Protein AF-A0A264W7R9-F1 (afdb_monomer)

Sequence (80 aa):
TTTVAKASTGAIEHIPVARVTNLARSLEEMKERGIWVVGTDASAREDYRNMDGNMPLALVIGSEGKGMGRLVKEKCDFLI

Radius of gyration: 14.11 Å; Cα contacts (8 Å, |Δi|>4): 84; chains: 1; bounding box: 32×36×25 Å

Solvent-accessible surface area (backbone atoms only — not comparable to full-atom values): 5062 Å² total; per-residue (Å²): 120,74,68,61,59,68,76,40,80,63,50,70,82,76,48,92,82,83,89,71,97,50,64,55,61,52,52,50,60,38,39,78,71,64,31,44,34,36,28,51,37,99,83,42,85,48,58,71,88,77,52,84,76,92,56,57,73,43,82,44,79,38,47,94,87,76,42,53,56,68,68,47,60,75,65,32,77,42,52,47

InterPro domains:
  IPR001537 tRNA/rRNA methyltransferase, SpoU type [PF00588] (2-80)
  IPR004441 RNA methyltransferase TrmH [PTHR46429] (1-80)
  IPR029026 tRNA (guanine-N1-)-methyltransferase, N-terminal [G3DSA:3.40.1280.10] (1-80)
  IPR029028 Alpha/beta knot methyltransferases [SSF75217] (3-80)

Mean predicted aligned error: 8.32 Å

Secondary structure (DSSP, 8-state):
-HHHHHHTTTGGGTS-----S-HHHHHHHHHHTTPEEEEE-TT--S-GGGS--SS-EEEEE-BTTTBS-HHHHTT-SEE-

Structure (mmCIF, N/CA/C/O backbone):
data_AF-A0A264W7R9-F1
#
_entry.id   AF-A0A264W7R9-F1
#
loop_
_atom_site.group_PDB
_atom_site.id
_atom_site.type_symbol
_atom_site.label_atom_id
_atom_site.label_alt_id
_atom_site.label_comp_id
_atom_site.label_asym_id
_atom_site.label_entity_id
_atom_site.label_seq_id
_atom_site.pdbx_PDB_ins_code
_atom_site.Cartn_x
_atom_site.Cartn_y
_atom_site.Cartn_z
_atom_site.occupancy
_atom_site.B_iso_or_equiv
_atom_site.auth_seq_id
_atom_site.auth_comp_id
_atom_site.auth_asym_id
_atom_site.auth_atom_id
_atom_site.pdbx_PDB_model_num
ATOM 1 N N . THR A 1 1 ? -9.520 20.886 -3.916 1.00 54.53 1 THR A N 1
ATOM 2 C CA . THR A 1 1 ? -10.689 19.981 -4.027 1.00 54.53 1 THR A CA 1
ATOM 3 C C . THR A 1 1 ? -11.408 20.097 -5.367 1.00 54.53 1 THR A C 1
ATOM 5 O O . THR A 1 1 ? -11.860 19.076 -5.856 1.00 54.53 1 THR A O 1
ATOM 8 N N . THR A 1 2 ? -11.440 21.257 -6.032 1.00 46.81 2 THR A N 1
ATOM 9 C CA . THR A 1 2 ? -12.056 21.446 -7.367 1.00 46.81 2 THR A CA 1
ATOM 10 C C . THR A 1 2 ? -11.268 20.854 -8.550 1.00 46.81 2 THR A C 1
ATOM 12 O O . THR A 1 2 ? -11.868 20.461 -9.545 1.00 46.81 2 THR A O 1
ATOM 15 N N . THR A 1 3 ? -9.942 20.715 -8.451 1.00 52.00 3 THR A N 1
ATOM 16 C CA . THR A 1 3 ? -9.100 20.179 -9.545 1.00 52.00 3 THR A CA 1
ATOM 17 C C . THR A 1 3 ? -9.207 18.656 -9.715 1.00 52.00 3 THR A C 1
ATOM 19 O O . THR A 1 3 ? -9.131 18.155 -10.831 1.00 52.00 3 THR A O 1
ATOM 22 N N . VAL A 1 4 ? -9.443 17.914 -8.625 1.00 54.09 4 VAL A N 1
ATOM 23 C CA . VAL A 1 4 ? -9.503 16.435 -8.629 1.00 54.09 4 VAL A CA 1
ATOM 24 C C . VAL A 1 4 ? -10.781 15.925 -9.308 1.00 54.09 4 VAL A C 1
ATOM 26 O O . VAL A 1 4 ? -10.749 14.929 -10.027 1.00 54.09 4 VAL A O 1
ATOM 29 N N . ALA A 1 5 ? -11.892 16.654 -9.162 1.00 49.75 5 ALA A N 1
ATOM 30 C CA . ALA A 1 5 ? -13.157 16.325 -9.817 1.00 49.75 5 ALA A CA 1
ATOM 31 C C . ALA A 1 5 ? -13.076 16.449 -11.352 1.00 49.75 5 ALA A C 1
ATOM 33 O O . ALA A 1 5 ? -13.655 15.636 -12.065 1.00 49.75 5 ALA A O 1
ATOM 34 N N . LYS A 1 6 ? -12.303 17.418 -11.867 1.00 44.06 6 LYS A N 1
ATOM 35 C CA . LYS A 1 6 ? -12.131 17.635 -13.314 1.00 44.06 6 LYS A CA 1
ATOM 36 C C . LYS A 1 6 ? -11.271 16.568 -13.997 1.00 44.06 6 LYS A C 1
ATOM 38 O O . LYS A 1 6 ? -11.521 16.262 -15.154 1.00 44.06 6 LYS A O 1
ATOM 43 N N . ALA A 1 7 ? -10.284 16.006 -13.296 1.00 53.56 7 ALA A N 1
ATOM 44 C CA . ALA A 1 7 ? -9.408 14.964 -13.840 1.00 53.56 7 ALA A CA 1
ATOM 45 C C . ALA A 1 7 ? -10.060 13.570 -13.862 1.00 53.56 7 ALA A C 1
ATOM 47 O O . ALA A 1 7 ? -9.596 12.687 -14.573 1.00 53.56 7 ALA A O 1
ATOM 48 N N . SER A 1 8 ? -11.128 13.372 -13.085 1.00 53.72 8 SER A N 1
ATOM 49 C CA . SER A 1 8 ? -11.704 12.046 -12.840 1.00 53.72 8 SER A CA 1
ATOM 50 C C . SER A 1 8 ? -12.907 11.708 -13.727 1.00 53.72 8 SER A C 1
ATOM 52 O O . SER A 1 8 ? -13.481 10.648 -13.526 1.00 53.72 8 SER A O 1
ATOM 54 N N . THR A 1 9 ? -13.331 12.583 -14.655 1.00 55.41 9 THR A N 1
ATOM 55 C CA . THR A 1 9 ? -14.472 12.374 -15.585 1.00 55.41 9 THR A CA 1
ATOM 56 C C . THR A 1 9 ? -15.659 11.620 -14.945 1.00 55.41 9 THR A C 1
A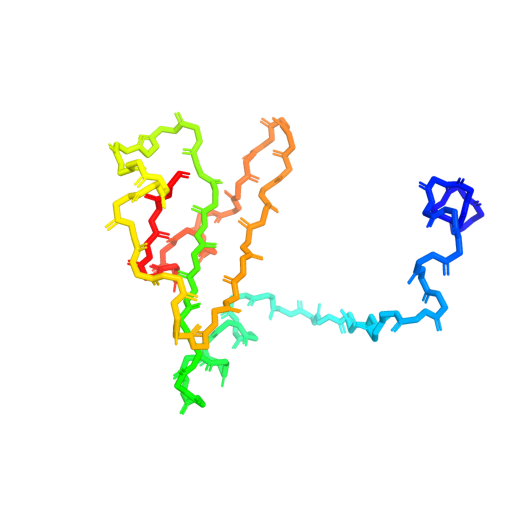TOM 58 O O . THR A 1 9 ? -16.142 10.630 -15.479 1.00 55.41 9 THR A O 1
ATOM 61 N N . GLY A 1 10 ? -16.091 12.021 -13.742 1.00 54.59 10 GLY A N 1
ATOM 62 C CA . GLY A 1 10 ? -17.219 11.391 -13.030 1.00 54.59 10 GLY A CA 1
ATOM 63 C C . GLY A 1 10 ? -16.938 10.063 -12.298 1.00 54.59 10 GLY A C 1
ATOM 64 O O . GLY A 1 10 ? -17.780 9.618 -11.527 1.00 54.59 10 GLY A O 1
ATOM 65 N N . ALA A 1 11 ? -15.755 9.451 -12.422 1.00 58.53 11 ALA A N 1
ATOM 66 C CA . ALA A 1 11 ? -15.416 8.188 -11.744 1.00 58.53 11 ALA A CA 1
ATOM 67 C C . ALA A 1 11 ? -15.447 8.283 -10.206 1.00 58.53 11 ALA A C 1
ATOM 69 O O . ALA A 1 11 ? -15.705 7.297 -9.517 1.00 58.53 11 ALA A O 1
ATOM 70 N N . ILE A 1 12 ? -15.231 9.484 -9.661 1.00 55.38 12 ILE A N 1
ATOM 71 C CA . ILE A 1 12 ? -15.263 9.727 -8.215 1.00 55.38 12 ILE A CA 1
ATOM 72 C C . ILE A 1 12 ? -16.670 9.569 -7.615 1.00 55.38 12 ILE A C 1
ATOM 74 O O . ILE A 1 12 ? -16.788 9.375 -6.411 1.00 55.38 12 ILE A O 1
ATOM 78 N N . GLU A 1 13 ? -17.725 9.635 -8.437 1.00 57.06 13 GLU A N 1
ATOM 79 C CA . GLU A 1 13 ? -19.113 9.429 -7.995 1.00 57.06 13 GLU A CA 1
ATOM 80 C C . GLU A 1 13 ? -19.510 7.944 -7.955 1.00 57.06 13 GLU A C 1
ATOM 82 O O . GLU A 1 13 ? -20.528 7.594 -7.364 1.00 57.06 13 GLU A O 1
ATOM 87 N N . HIS A 1 14 ? -18.692 7.058 -8.534 1.00 62.03 14 HIS A N 1
ATOM 88 C CA . HIS A 1 14 ? -18.962 5.618 -8.615 1.00 62.03 14 HIS A CA 1
ATOM 89 C C . HIS A 1 14 ? -18.001 4.757 -7.788 1.00 62.03 14 HIS A C 1
ATOM 91 O O . HIS A 1 14 ? -18.295 3.591 -7.533 1.00 62.03 14 HIS A O 1
ATOM 97 N N . ILE A 1 15 ? -16.863 5.310 -7.359 1.00 75.94 15 ILE A N 1
ATOM 98 C CA . ILE A 1 15 ? -15.843 4.583 -6.598 1.00 75.94 15 ILE A CA 1
ATOM 99 C C . ILE A 1 15 ? -15.844 5.088 -5.150 1.00 75.94 15 ILE A C 1
ATOM 101 O O . ILE A 1 15 ? -15.616 6.279 -4.928 1.00 75.94 15 ILE A O 1
ATOM 105 N N . PRO A 1 16 ? -16.061 4.221 -4.144 1.00 81.06 16 PRO A N 1
ATOM 106 C CA . PRO A 1 16 ? -15.994 4.633 -2.750 1.00 81.06 16 PRO A CA 1
ATOM 107 C C . PRO A 1 16 ? -14.580 5.114 -2.405 1.00 81.06 16 PRO A C 1
ATOM 109 O O . PRO A 1 16 ? -13.602 4.382 -2.551 1.00 81.06 16 PRO A O 1
ATOM 112 N N . VAL A 1 17 ? -14.474 6.352 -1.920 1.00 83.56 17 VAL A N 1
ATOM 113 C CA . VAL A 1 17 ? -13.203 6.951 -1.498 1.00 83.56 17 VAL A CA 1
ATOM 114 C C . VAL A 1 17 ? -13.133 6.977 0.024 1.00 83.56 17 VAL A C 1
ATOM 116 O O . VAL A 1 17 ? -13.944 7.628 0.681 1.00 83.56 17 VAL A O 1
ATOM 119 N N . ALA A 1 18 ? -12.119 6.322 0.590 1.00 86.62 18 ALA A N 1
ATOM 120 C CA . ALA A 1 18 ? -11.824 6.365 2.017 1.00 86.62 18 ALA A CA 1
ATOM 121 C C . ALA A 1 18 ? -10.537 7.157 2.277 1.00 86.62 18 ALA A C 1
ATOM 123 O O . ALA A 1 18 ? -9.512 6.939 1.630 1.00 86.62 18 ALA A O 1
ATOM 124 N N . ARG A 1 19 ? -10.575 8.072 3.251 1.00 88.31 19 ARG A N 1
ATOM 125 C CA . ARG A 1 19 ? -9.375 8.749 3.755 1.00 88.31 19 ARG A CA 1
ATOM 126 C C . ARG A 1 19 ? -8.984 8.125 5.084 1.00 88.31 19 ARG A C 1
ATOM 128 O O . ARG A 1 19 ? -9.766 8.156 6.028 1.00 88.31 19 ARG A O 1
ATOM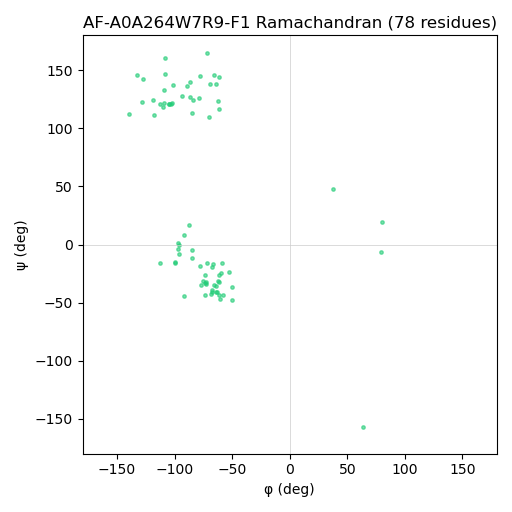 135 N N . VAL A 1 20 ? -7.769 7.601 5.152 1.00 88.81 20 VAL A N 1
ATOM 136 C CA . VAL A 1 20 ? -7.231 6.952 6.349 1.00 88.81 20 VAL A CA 1
ATOM 137 C C . VAL A 1 20 ? -6.159 7.818 6.996 1.00 88.81 20 VAL A C 1
ATOM 139 O O . VAL A 1 20 ? -5.419 8.523 6.311 1.00 88.81 20 VAL A O 1
ATOM 142 N N . THR A 1 21 ? -6.064 7.764 8.323 1.00 88.25 21 THR A N 1
ATOM 143 C CA . THR A 1 21 ? -5.042 8.508 9.078 1.00 88.25 21 THR A CA 1
ATOM 144 C C . THR A 1 21 ? -3.658 7.874 8.928 1.00 88.25 21 THR A C 1
ATOM 146 O O . THR A 1 21 ? -2.653 8.578 8.907 1.00 88.25 21 THR A O 1
ATOM 149 N N . ASN A 1 22 ? -3.594 6.545 8.802 1.00 89.81 22 ASN A N 1
ATOM 150 C CA . ASN A 1 22 ? -2.350 5.804 8.619 1.00 89.81 22 ASN A CA 1
ATOM 151 C C . ASN A 1 22 ? -2.552 4.685 7.591 1.00 89.81 22 ASN A C 1
ATOM 153 O O . ASN A 1 22 ? -3.270 3.715 7.841 1.00 89.81 22 ASN A O 1
ATOM 157 N N . LEU A 1 23 ? -1.900 4.829 6.437 1.00 89.81 23 LEU A N 1
ATOM 158 C CA . LEU A 1 23 ? -2.007 3.872 5.341 1.00 89.81 23 LEU A CA 1
ATOM 159 C C . LEU A 1 23 ? -1.385 2.514 5.691 1.00 89.81 23 LEU A C 1
ATOM 161 O O . LEU A 1 23 ? -1.991 1.496 5.396 1.00 89.81 23 LEU A O 1
ATOM 165 N N . ALA A 1 24 ? -0.233 2.483 6.369 1.00 90.56 24 ALA A N 1
ATOM 166 C CA . ALA A 1 24 ? 0.444 1.230 6.719 1.00 90.56 24 ALA A CA 1
ATOM 167 C C . ALA A 1 24 ? -0.429 0.342 7.621 1.00 90.56 24 ALA A C 1
ATOM 169 O O . ALA A 1 24 ? -0.577 -0.843 7.348 1.00 90.56 24 ALA A O 1
ATOM 170 N N . ARG A 1 25 ? -1.086 0.935 8.626 1.00 93.06 25 ARG A N 1
ATOM 171 C CA . ARG A 1 25 ? -2.052 0.219 9.476 1.00 93.06 25 ARG A CA 1
ATOM 172 C C . ARG A 1 25 ? -3.273 -0.262 8.687 1.00 93.06 25 ARG A C 1
ATOM 174 O O . ARG A 1 25 ? -3.737 -1.374 8.882 1.00 93.06 25 ARG A O 1
ATOM 181 N N . SER A 1 26 ? -3.784 0.570 7.782 1.00 92.50 26 SER A N 1
ATOM 182 C CA . SER A 1 26 ? -4.948 0.201 6.963 1.00 92.50 26 SER A CA 1
ATOM 183 C C . SER A 1 26 ? -4.637 -0.984 6.042 1.00 92.50 26 SER A C 1
ATOM 185 O O . SER A 1 26 ? -5.489 -1.839 5.830 1.00 92.50 26 SER A O 1
ATOM 187 N N . LEU A 1 27 ? -3.407 -1.057 5.526 1.00 91.94 27 LEU A N 1
ATOM 188 C CA . LEU A 1 27 ? -2.931 -2.193 4.739 1.00 91.94 27 LEU A CA 1
ATOM 189 C C . LEU A 1 27 ? -2.800 -3.461 5.592 1.00 91.94 27 LEU A C 1
ATOM 191 O O . LEU A 1 27 ? -3.171 -4.530 5.127 1.00 91.94 27 LEU A O 1
ATOM 195 N N . GLU A 1 28 ? -2.341 -3.365 6.843 1.00 92.12 28 GLU A N 1
ATOM 196 C CA . GLU A 1 28 ? -2.329 -4.513 7.767 1.00 92.12 28 GLU A CA 1
ATOM 197 C C . GLU A 1 28 ? -3.740 -5.060 8.016 1.00 92.12 28 GLU A C 1
ATOM 199 O O . GLU A 1 28 ? -3.965 -6.258 7.871 1.00 92.12 28 GLU A O 1
ATOM 204 N N . GLU A 1 29 ? -4.709 -4.185 8.288 1.00 92.75 29 GLU A N 1
ATOM 205 C CA . GLU A 1 29 ? -6.111 -4.575 8.490 1.00 92.75 29 GLU A CA 1
ATOM 206 C C . GLU A 1 29 ? -6.721 -5.230 7.234 1.00 92.75 29 GLU A 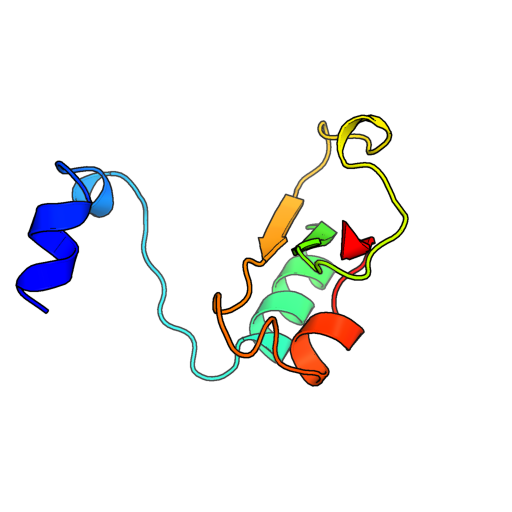C 1
ATOM 208 O O . GLU A 1 29 ? -7.578 -6.109 7.334 1.00 92.75 29 GLU A O 1
ATOM 213 N N . MET A 1 30 ? -6.284 -4.828 6.035 1.00 91.69 30 MET A N 1
ATOM 214 C CA . MET A 1 30 ? -6.661 -5.484 4.777 1.00 91.69 30 MET A CA 1
ATOM 215 C C . MET A 1 30 ? -6.055 -6.889 4.667 1.00 91.69 30 MET A C 1
ATOM 217 O O . MET A 1 30 ? -6.761 -7.830 4.299 1.00 91.69 30 MET A O 1
ATOM 221 N N . LYS A 1 31 ? -4.786 -7.054 5.049 1.00 90.19 31 LYS A N 1
ATOM 222 C CA . LYS A 1 31 ? -4.097 -8.354 5.052 1.00 90.19 31 LYS A CA 1
ATOM 223 C C . LYS A 1 31 ? -4.729 -9.342 6.023 1.00 90.19 31 LYS A C 1
ATOM 225 O O . LYS A 1 31 ? -4.942 -10.496 5.661 1.00 90.19 31 LYS A O 1
ATOM 230 N N . GLU A 1 32 ? -5.122 -8.887 7.211 1.00 93.25 32 GLU A N 1
ATOM 231 C CA . GLU A 1 32 ? -5.867 -9.698 8.188 1.00 93.25 32 GLU A CA 1
ATOM 232 C C . GLU A 1 32 ? -7.207 -10.214 7.637 1.00 93.25 32 GLU A C 1
ATOM 234 O O . GLU A 1 32 ? -7.708 -11.249 8.074 1.00 93.25 32 GLU A O 1
ATOM 239 N N . ARG A 1 33 ? -7.776 -9.527 6.641 1.00 93.50 33 ARG A N 1
ATOM 240 C CA . ARG A 1 33 ? -9.009 -9.923 5.941 1.00 93.50 33 ARG A CA 1
ATOM 241 C C . ARG A 1 33 ? -8.753 -10.779 4.696 1.00 93.50 33 ARG A C 1
ATOM 243 O O . ARG A 1 33 ? -9.689 -11.040 3.946 1.00 93.50 33 ARG A O 1
ATOM 250 N N . GLY A 1 34 ? -7.511 -11.208 4.469 1.00 90.44 34 GLY A N 1
ATOM 251 C CA . GLY A 1 34 ? -7.118 -12.034 3.326 1.00 90.44 34 GLY A CA 1
ATOM 252 C C . GLY A 1 34 ? -6.907 -11.260 2.022 1.00 90.44 34 GLY A C 1
ATOM 253 O O . GLY A 1 34 ? -6.951 -11.866 0.953 1.00 90.44 34 GLY A O 1
ATOM 254 N N . ILE A 1 35 ? -6.702 -9.939 2.089 1.00 92.38 35 ILE A N 1
ATOM 255 C CA . ILE A 1 35 ? -6.377 -9.102 0.926 1.00 92.38 35 ILE A CA 1
ATOM 256 C C . ILE A 1 35 ? -4.861 -8.965 0.809 1.00 92.38 35 ILE A C 1
ATOM 258 O O . ILE A 1 35 ? -4.190 -8.553 1.751 1.00 92.38 35 ILE A O 1
ATOM 262 N N . TRP A 1 36 ? -4.330 -9.255 -0.369 1.00 91.19 36 TRP A N 1
ATOM 263 C CA . TRP A 1 36 ? -2.905 -9.186 -0.665 1.00 91.19 36 TRP A CA 1
ATOM 264 C C . TRP A 1 36 ? -2.513 -7.803 -1.158 1.00 91.19 36 TRP A C 1
ATOM 266 O O . TRP A 1 36 ? -3.205 -7.212 -1.985 1.00 91.19 36 TRP A O 1
ATOM 276 N N . VAL A 1 37 ? -1.399 -7.273 -0.666 1.00 91.25 37 VAL A N 1
ATOM 277 C CA . VAL A 1 37 ? -0.976 -5.904 -0.965 1.00 91.25 37 VAL A CA 1
ATOM 278 C C . VAL A 1 37 ? 0.144 -5.915 -1.997 1.00 91.25 37 VAL A C 1
ATOM 280 O O . VAL A 1 37 ? 1.222 -6.453 -1.754 1.00 91.25 37 VAL A O 1
ATOM 283 N N . VAL A 1 38 ? -0.088 -5.267 -3.134 1.00 90.44 38 VAL A N 1
ATOM 284 C CA . VAL A 1 38 ? 0.869 -5.157 -4.239 1.00 90.44 38 VAL A CA 1
ATOM 285 C C . VAL A 1 38 ? 1.315 -3.710 -4.364 1.00 90.44 38 VAL A C 1
ATOM 287 O O . VAL A 1 38 ? 0.490 -2.824 -4.571 1.00 90.44 38 VAL A O 1
ATOM 290 N N . GLY A 1 39 ? 2.613 -3.453 -4.241 1.00 88.75 39 GLY A N 1
ATOM 291 C CA . GLY A 1 39 ? 3.179 -2.118 -4.406 1.00 88.75 39 GLY A CA 1
ATOM 292 C C . GLY A 1 39 ? 3.839 -1.931 -5.763 1.00 88.75 39 GLY A C 1
ATOM 293 O O . GLY A 1 39 ? 4.612 -2.783 -6.180 1.00 88.75 39 GLY A O 1
ATOM 294 N N . THR A 1 40 ? 3.611 -0.782 -6.401 1.00 84.50 40 THR A N 1
ATOM 295 C CA . THR A 1 40 ? 4.350 -0.390 -7.609 1.00 84.50 40 THR A CA 1
ATOM 296 C C . THR A 1 40 ? 5.669 0.294 -7.232 1.00 84.50 40 THR A C 1
ATOM 298 O O . THR A 1 40 ? 5.660 1.398 -6.666 1.00 84.50 40 THR A O 1
ATOM 301 N N . ASP A 1 41 ? 6.802 -0.329 -7.531 1.00 81.00 41 ASP A N 1
ATOM 302 C CA . ASP A 1 41 ? 8.141 0.212 -7.319 1.00 81.00 41 ASP A CA 1
ATOM 303 C C . ASP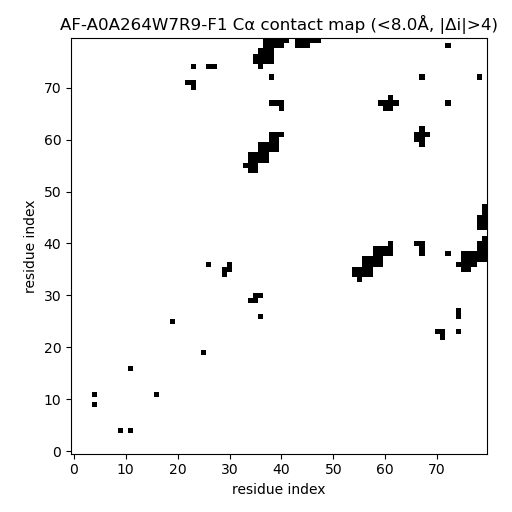 A 1 41 ? 8.955 0.115 -8.611 1.00 81.00 41 ASP A C 1
ATOM 305 O O . ASP A 1 41 ? 9.204 -0.965 -9.122 1.00 81.00 41 ASP A O 1
ATOM 309 N N . ALA A 1 42 ? 9.463 1.246 -9.107 1.00 70.62 42 ALA A N 1
ATOM 310 C CA . ALA A 1 42 ? 10.305 1.277 -10.306 1.00 70.62 42 ALA A CA 1
ATOM 311 C C . ALA A 1 42 ? 11.593 0.432 -10.187 1.00 70.62 42 ALA A C 1
ATOM 313 O O . ALA A 1 42 ? 12.253 0.171 -11.189 1.00 70.62 42 ALA A O 1
ATOM 314 N N . SER A 1 43 ? 11.981 0.046 -8.966 1.00 69.31 43 SER A N 1
ATOM 315 C CA . SER A 1 43 ? 13.123 -0.839 -8.700 1.00 69.31 43 SER A CA 1
ATOM 316 C C . SER A 1 43 ? 12.737 -2.314 -8.530 1.00 69.31 43 SER A C 1
ATOM 318 O O . SER A 1 43 ? 13.614 -3.140 -8.262 1.00 69.31 43 SER A O 1
ATOM 320 N N . ALA A 1 44 ? 11.452 -2.654 -8.626 1.00 69.75 44 ALA A N 1
ATOM 321 C CA . ALA A 1 44 ? 10.991 -4.028 -8.546 1.00 69.75 44 ALA A CA 1
ATOM 322 C C . ALA A 1 44 ? 11.501 -4.851 -9.736 1.00 69.75 44 ALA A C 1
ATOM 324 O O . ALA A 1 44 ? 11.676 -4.358 -10.849 1.00 69.75 44 ALA A O 1
ATOM 325 N N . ARG A 1 45 ? 11.785 -6.129 -9.473 1.00 62.00 45 ARG A N 1
ATOM 326 C CA . ARG A 1 45 ? 12.245 -7.092 -10.488 1.00 62.00 45 ARG A CA 1
ATOM 327 C C . ARG A 1 45 ? 11.131 -7.994 -11.009 1.00 62.00 45 ARG A C 1
ATOM 329 O O . ARG A 1 45 ? 11.337 -8.658 -12.021 1.00 62.00 45 ARG A O 1
ATOM 336 N N . GLU A 1 46 ? 10.010 -8.058 -10.302 1.00 69.50 46 GLU A N 1
ATOM 337 C CA . GLU A 1 46 ? 8.904 -8.955 -10.616 1.00 69.50 46 GLU A CA 1
ATOM 338 C C . GLU A 1 46 ? 8.018 -8.307 -11.681 1.00 69.50 46 GLU A C 1
ATOM 340 O O . GLU A 1 46 ? 7.542 -7.188 -11.521 1.00 69.50 46 GLU A O 1
ATOM 345 N N . ASP A 1 47 ? 7.804 -9.013 -12.787 1.00 71.50 47 ASP A N 1
ATOM 346 C CA . ASP A 1 47 ? 6.892 -8.561 -13.829 1.00 71.50 47 ASP A CA 1
ATOM 347 C C . ASP A 1 47 ? 5.449 -8.843 -13.398 1.00 71.50 47 ASP A C 1
ATOM 349 O O . ASP A 1 47 ? 5.102 -9.989 -13.100 1.00 71.50 47 ASP A O 1
ATOM 353 N N . TYR A 1 48 ? 4.593 -7.820 -13.418 1.00 69.12 48 TYR A N 1
ATOM 354 C CA . TYR A 1 48 ? 3.174 -7.942 -13.069 1.00 69.12 48 TYR A CA 1
ATOM 355 C C . TYR A 1 48 ? 2.439 -9.046 -13.853 1.00 69.12 48 TYR A C 1
ATOM 357 O O . TYR A 1 48 ? 1.429 -9.562 -13.382 1.00 69.12 48 TYR A O 1
ATOM 365 N N . ARG A 1 49 ? 2.939 -9.441 -15.034 1.00 72.12 49 ARG A N 1
ATOM 366 C CA . ARG A 1 49 ? 2.366 -10.506 -15.877 1.00 72.12 49 ARG A CA 1
ATOM 367 C C . ARG A 1 49 ? 2.560 -11.913 -15.314 1.00 72.12 49 ARG A C 1
ATOM 369 O O . ARG A 1 49 ? 1.887 -12.833 -15.769 1.00 72.12 49 ARG A O 1
ATOM 376 N N . ASN A 1 50 ? 3.468 -12.081 -14.356 1.00 72.31 50 ASN A N 1
ATOM 377 C CA . ASN A 1 50 ? 3.745 -13.365 -13.713 1.00 72.31 50 ASN A CA 1
ATOM 378 C C . ASN A 1 50 ? 2.996 -13.537 -12.382 1.00 72.31 50 ASN A C 1
ATOM 380 O O . ASN A 1 50 ? 3.094 -14.597 -11.766 1.00 72.31 50 ASN A O 1
ATOM 384 N N . MET A 1 51 ? 2.264 -12.515 -11.932 1.00 73.88 51 MET A N 1
ATOM 385 C CA . MET A 1 51 ? 1.502 -12.559 -10.688 1.00 73.88 51 MET A CA 1
ATOM 386 C C . MET A 1 51 ? 0.110 -13.157 -10.924 1.00 73.88 51 MET A C 1
ATOM 388 O O . MET A 1 51 ? -0.555 -12.832 -11.910 1.00 73.88 51 MET A O 1
ATOM 392 N N . ASP A 1 52 ? -0.362 -13.992 -9.997 1.00 74.44 52 ASP A N 1
ATOM 393 C CA . ASP A 1 52 ? -1.756 -14.437 -10.000 1.00 74.44 52 ASP A CA 1
ATOM 394 C C . ASP A 1 52 ? -2.679 -13.267 -9.613 1.00 74.44 52 ASP A C 1
ATOM 396 O O . ASP A 1 52 ? -2.685 -12.788 -8.481 1.00 74.44 52 ASP A O 1
ATOM 400 N N . GLY A 1 53 ? -3.437 -12.767 -10.590 1.00 72.88 53 GLY A N 1
ATOM 401 C CA . GLY A 1 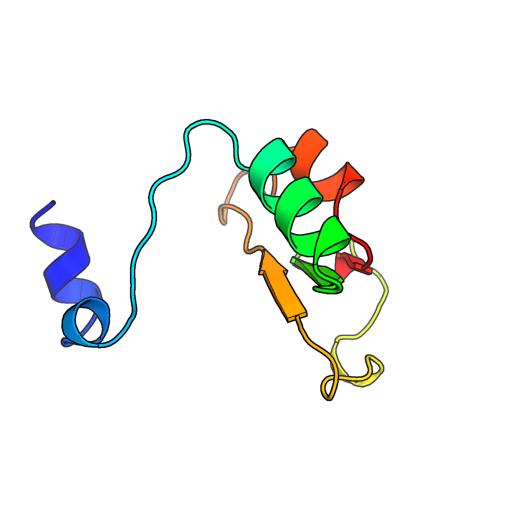53 ? -4.383 -11.666 -10.414 1.00 72.88 53 GLY A CA 1
ATOM 402 C C . GLY A 1 53 ? -5.765 -12.089 -9.904 1.00 72.88 53 GLY A C 1
ATOM 403 O O . GLY A 1 53 ? -6.596 -11.219 -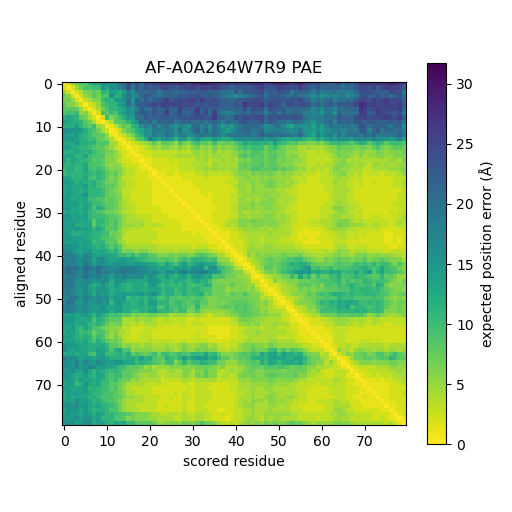9.653 1.00 72.88 53 GLY A O 1
ATOM 404 N N . ASN A 1 54 ? -6.045 -13.390 -9.757 1.00 79.00 54 ASN A N 1
ATOM 405 C CA . ASN A 1 54 ? -7.374 -13.904 -9.386 1.00 79.00 54 ASN A CA 1
ATOM 406 C C . ASN A 1 54 ? -7.612 -13.990 -7.867 1.00 79.00 54 ASN A C 1
ATOM 408 O O . ASN A 1 54 ? -8.545 -14.653 -7.411 1.00 79.00 54 ASN A O 1
ATOM 412 N N . MET A 1 55 ? -6.792 -13.305 -7.074 1.00 83.75 55 MET A N 1
ATOM 413 C CA . MET A 1 55 ? -6.902 -13.226 -5.618 1.00 83.75 55 MET A CA 1
ATOM 414 C C . MET A 1 55 ? -7.379 -11.836 -5.160 1.00 83.75 55 MET A C 1
ATOM 416 O O . MET A 1 55 ? -7.279 -10.868 -5.913 1.00 83.75 55 MET A O 1
ATOM 420 N N . PRO A 1 56 ? -7.914 -11.691 -3.933 1.00 90.19 56 PRO A N 1
ATOM 421 C CA . PRO A 1 56 ? -8.244 -10.380 -3.381 1.00 90.19 56 PRO A CA 1
ATOM 422 C C . PRO A 1 56 ? -6.980 -9.519 -3.262 1.00 90.19 56 PRO A C 1
ATOM 424 O O . PRO A 1 56 ? -6.065 -9.872 -2.520 1.00 90.19 56 PRO A O 1
ATOM 427 N N . LEU A 1 57 ? -6.926 -8.401 -3.992 1.00 90.00 57 LEU A N 1
ATOM 428 C CA . LEU A 1 57 ? -5.722 -7.579 -4.143 1.00 90.00 57 LEU A CA 1
ATOM 429 C C . LEU A 1 57 ? -5.980 -6.106 -3.808 1.00 90.00 57 LEU A C 1
ATOM 431 O O . LEU A 1 57 ? -7.016 -5.537 -4.153 1.00 90.00 57 LEU A O 1
ATOM 435 N N . ALA A 1 58 ? -4.990 -5.480 -3.181 1.00 90.69 58 ALA A N 1
ATOM 436 C CA . ALA A 1 58 ? -4.893 -4.049 -2.944 1.00 90.69 58 ALA A CA 1
ATOM 437 C C . ALA A 1 58 ? -3.647 -3.507 -3.656 1.00 90.69 58 ALA A C 1
ATOM 439 O O . ALA A 1 58 ? -2.520 -3.802 -3.264 1.00 90.69 58 ALA A O 1
ATOM 440 N N . LEU A 1 59 ? -3.853 -2.701 -4.700 1.00 88.62 59 LEU A N 1
ATOM 441 C CA . LEU A 1 59 ? -2.774 -2.052 -5.443 1.00 88.62 59 LEU A CA 1
ATOM 442 C C . LEU A 1 59 ? -2.386 -0.727 -4.778 1.00 88.62 59 LEU A C 1
ATOM 444 O O . LEU A 1 59 ? -3.224 0.152 -4.572 1.00 88.62 59 LEU A O 1
ATOM 448 N N . VAL A 1 60 ? -1.099 -0.564 -4.496 1.00 90.12 60 VAL A N 1
ATOM 449 C CA . VAL A 1 60 ? -0.525 0.646 -3.918 1.00 90.12 60 VAL A CA 1
ATOM 450 C C . VAL A 1 60 ? 0.331 1.348 -4.959 1.00 90.12 60 VAL A C 1
ATOM 452 O O . VAL A 1 60 ? 1.352 0.825 -5.401 1.00 90.12 60 VAL A O 1
ATOM 455 N N . ILE A 1 61 ? -0.070 2.572 -5.297 1.00 87.75 61 ILE A N 1
ATOM 456 C CA . ILE A 1 61 ? 0.645 3.428 -6.241 1.00 87.75 61 ILE A CA 1
ATOM 457 C C . ILE A 1 61 ? 1.376 4.520 -5.462 1.00 87.75 61 ILE A C 1
ATOM 459 O O . ILE A 1 61 ? 0.774 5.290 -4.707 1.00 87.75 61 ILE A O 1
ATOM 463 N N . GLY A 1 62 ? 2.697 4.563 -5.623 1.00 84.50 62 GLY A N 1
ATOM 464 C CA . GLY A 1 62 ? 3.547 5.595 -5.036 1.00 84.50 62 GLY A CA 1
ATOM 465 C C . GLY A 1 62 ? 3.385 6.955 -5.716 1.00 84.50 62 GLY A C 1
ATOM 466 O O . GLY A 1 62 ? 2.865 7.069 -6.821 1.00 84.50 62 GLY A O 1
ATOM 467 N N . SER A 1 63 ? 3.877 8.011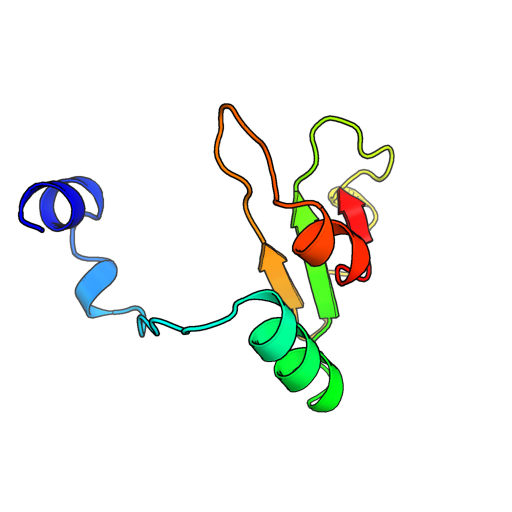 -5.070 1.00 83.12 63 SER A N 1
ATOM 468 C CA . SER A 1 63 ? 3.971 9.318 -5.728 1.00 83.12 63 SER A CA 1
ATOM 469 C C . SER A 1 63 ? 5.034 9.266 -6.826 1.00 83.12 63 SER A C 1
ATOM 471 O O . SER A 1 63 ? 6.118 8.744 -6.588 1.00 83.12 63 SER A O 1
ATOM 473 N N . GLU A 1 64 ? 4.762 9.860 -7.986 1.00 73.38 64 GLU A N 1
ATOM 474 C CA . GLU A 1 64 ? 5.649 9.844 -9.161 1.00 73.38 64 GLU A CA 1
ATOM 475 C C . GLU A 1 64 ? 7.105 10.249 -8.851 1.00 73.38 64 GLU A C 1
ATOM 477 O O . GLU A 1 64 ? 8.038 9.651 -9.373 1.00 73.38 64 GLU A O 1
ATOM 482 N N . GLY A 1 65 ? 7.320 11.214 -7.947 1.00 75.25 65 GLY A N 1
ATOM 483 C CA . GLY A 1 65 ? 8.669 11.676 -7.592 1.00 75.25 65 GLY A CA 1
ATOM 484 C C . GLY A 1 65 ? 9.314 10.951 -6.407 1.00 75.25 65 GLY A C 1
ATOM 485 O O . GLY A 1 65 ? 10.499 10.635 -6.437 1.00 75.25 65 GLY A O 1
ATOM 486 N N . LYS A 1 66 ? 8.558 10.720 -5.324 1.00 74.19 66 LYS A N 1
ATOM 487 C CA . LYS A 1 66 ? 9.100 10.151 -4.070 1.00 74.19 66 LYS A CA 1
ATOM 488 C C . LYS A 1 66 ? 8.916 8.635 -3.956 1.00 74.19 66 LYS A C 1
ATOM 490 O O . LYS A 1 66 ? 9.436 8.031 -3.021 1.00 74.19 66 LYS A O 1
ATOM 495 N N . GLY A 1 67 ? 8.171 8.028 -4.876 1.00 82.75 67 GLY A N 1
ATOM 496 C CA . GLY A 1 67 ? 7.726 6.644 -4.793 1.00 82.75 67 GLY A CA 1
ATOM 497 C C . GLY A 1 67 ? 6.788 6.401 -3.608 1.00 82.75 67 GLY A C 1
ATOM 498 O O . GLY A 1 67 ? 6.132 7.312 -3.090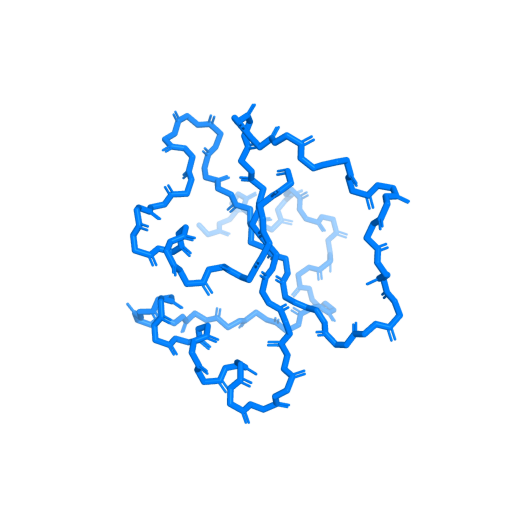 1.00 82.75 67 GLY A O 1
ATOM 499 N N . MET A 1 68 ? 6.710 5.142 -3.180 1.00 86.50 68 MET A N 1
ATOM 500 C CA . MET A 1 68 ? 6.017 4.755 -1.950 1.00 86.50 68 MET A CA 1
ATOM 501 C C . MET A 1 68 ? 6.870 5.061 -0.714 1.00 86.50 68 MET A C 1
ATOM 503 O O . MET A 1 68 ? 8.091 4.894 -0.723 1.00 86.50 68 MET A O 1
ATOM 507 N N . GLY A 1 69 ? 6.217 5.456 0.382 1.00 86.06 69 GLY A N 1
ATOM 508 C CA . GLY A 1 69 ? 6.888 5.596 1.673 1.00 86.06 69 GLY A CA 1
ATOM 509 C C . GLY A 1 69 ? 7.459 4.257 2.149 1.00 86.06 69 GLY A C 1
ATOM 510 O O . GLY A 1 69 ? 6.842 3.214 1.948 1.00 86.06 69 GLY A O 1
ATOM 511 N N . ARG A 1 70 ? 8.621 4.279 2.813 1.00 86.81 70 ARG A N 1
ATOM 512 C CA . ARG A 1 70 ? 9.336 3.068 3.259 1.00 86.81 70 ARG A CA 1
ATOM 513 C C . ARG A 1 70 ? 8.448 2.082 4.030 1.00 86.81 70 ARG A C 1
ATOM 515 O O . ARG A 1 70 ? 8.428 0.907 3.695 1.00 86.81 70 ARG A O 1
ATOM 522 N N . LEU A 1 71 ? 7.675 2.574 5.000 1.00 88.06 71 LEU A N 1
ATOM 523 C CA . LEU A 1 71 ? 6.762 1.743 5.797 1.00 88.06 71 LEU A CA 1
ATOM 524 C C . LEU A 1 71 ? 5.686 1.058 4.952 1.00 88.06 71 LEU A C 1
ATOM 526 O O . LEU A 1 71 ? 5.248 -0.027 5.292 1.00 88.06 71 LEU A O 1
ATOM 530 N N . VAL A 1 72 ? 5.245 1.688 3.864 1.00 89.00 72 VAL A N 1
ATOM 531 C CA . VAL A 1 72 ? 4.253 1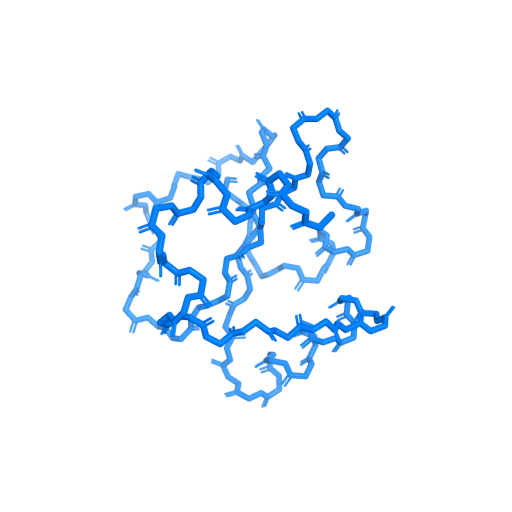.101 2.960 1.00 89.00 72 VAL A CA 1
ATOM 532 C C . VAL A 1 72 ? 4.903 -0.002 2.128 1.00 89.00 72 VAL A C 1
ATOM 534 O O . VAL A 1 72 ? 4.347 -1.089 2.046 1.00 89.00 72 VAL A O 1
ATOM 537 N N . LYS A 1 73 ? 6.121 0.233 1.614 1.00 87.75 73 LYS A N 1
ATOM 538 C CA . LYS A 1 73 ? 6.901 -0.787 0.892 1.00 87.75 73 LYS A CA 1
ATOM 539 C C . LYS A 1 73 ? 7.154 -2.036 1.739 1.00 87.75 73 LYS A C 1
ATOM 541 O O . LYS A 1 73 ? 6.993 -3.138 1.242 1.00 87.75 73 LYS A O 1
ATOM 546 N N . GLU A 1 74 ? 7.505 -1.863 3.015 1.00 88.31 74 GLU A N 1
ATOM 547 C CA . GLU A 1 74 ? 7.744 -2.972 3.956 1.00 88.31 74 GLU A CA 1
ATOM 548 C C . GLU A 1 74 ? 6.472 -3.778 4.285 1.00 88.31 74 GLU A C 1
ATOM 550 O O . GLU A 1 74 ? 6.568 -4.880 4.821 1.00 88.31 74 GLU A O 1
ATOM 555 N N . LYS A 1 75 ? 5.280 -3.239 4.000 1.00 88.81 75 LYS A N 1
ATOM 556 C CA . LYS A 1 75 ? 3.992 -3.903 4.260 1.00 88.81 75 LYS A CA 1
ATOM 557 C C . LYS A 1 75 ? 3.385 -4.555 3.020 1.00 88.81 75 LYS A C 1
ATOM 559 O O . LYS A 1 75 ? 2.489 -5.389 3.182 1.00 88.81 75 LYS A O 1
ATOM 564 N N . CYS A 1 76 ? 3.874 -4.214 1.829 1.00 89.62 76 CYS A N 1
ATOM 565 C CA . CYS A 1 76 ? 3.507 -4.886 0.590 1.00 89.62 76 CYS A CA 1
ATOM 566 C C . CYS A 1 76 ? 3.966 -6.349 0.617 1.00 89.62 76 CYS A C 1
ATOM 568 O O . CYS A 1 76 ? 5.072 -6.653 1.056 1.00 89.62 76 CYS A O 1
ATOM 570 N N . ASP A 1 77 ? 3.107 -7.244 0.142 1.00 87.12 77 ASP A N 1
ATOM 571 C CA . ASP A 1 77 ? 3.425 -8.659 -0.058 1.00 87.12 77 ASP A CA 1
ATOM 572 C C . ASP A 1 77 ? 4.263 -8.859 -1.323 1.00 87.12 77 ASP A C 1
ATOM 574 O O . ASP A 1 77 ? 5.171 -9.687 -1.347 1.00 87.12 77 ASP A O 1
ATOM 578 N N . PHE A 1 78 ? 3.999 -8.042 -2.347 1.00 85.19 78 PHE A N 1
ATOM 579 C CA . PHE A 1 78 ? 4.719 -8.052 -3.615 1.00 85.19 78 PHE A CA 1
ATOM 580 C C . PHE A 1 78 ? 5.110 -6.633 -4.019 1.00 85.19 78 PHE A C 1
ATOM 582 O O . PHE A 1 78 ? 4.376 -5.673 -3.764 1.00 85.19 78 PHE A O 1
ATOM 589 N N . LEU A 1 79 ? 6.263 -6.507 -4.671 1.00 85.12 79 LEU A N 1
ATOM 590 C CA . LEU A 1 79 ? 6.695 -5.279 -5.327 1.00 85.12 79 LEU A CA 1
ATOM 591 C C . LEU A 1 79 ? 6.866 -5.576 -6.813 1.00 85.12 79 LEU A C 1
ATOM 593 O O . LEU A 1 79 ? 7.619 -6.489 -7.153 1.00 85.12 79 LEU A O 1
ATOM 597 N N . ILE A 1 80 ? 6.171 -4.805 -7.649 1.00 79.50 80 ILE A N 1
ATOM 598 C CA . ILE A 1 80 ? 6.151 -4.898 -9.119 1.00 79.50 80 ILE A CA 1
ATOM 599 C C . ILE A 1 80 ? 6.504 -3.568 -9.777 1.00 79.50 80 ILE A C 1
ATOM 601 O O . ILE A 1 80 ? 6.305 -2.517 -9.123 1.00 79.50 80 ILE A O 1
#

pLDDT: mean 78.8, std 13.74, range [44.06, 93.5]

Organism: NCBI:txid2020506

Foldseek 3Di:
DVVVVVVCVCVPVVDDDDDDPDPLVVLVVCVVVQEAEEEEDPPFPDDPVPDDPPGRYDYHFADPPPTDDPSSVVSHPYYD

Nearest PDB structures (foldseek):
  1gz0-assembly4_D  TM=9.508E-01  e=2.822E-06  Escherichia coli
  1gz0-assembly4_E  TM=9.598E-01  e=4.551E-06  Escherichia coli
  1x7o-assembly1_B  TM=9.024E-01  e=5.141E-03  Streptomyces viridochromogenes
  7qiu-assembly1_B  TM=9.187E-01  e=6.309E-03  Bacillus subtilis
  1ipa-assembly1_A  TM=8.326E-01  e=2.832E-02  Thermus thermophilus